Protein AF-A0A6G0R6A2-F1 (afdb_monomer_lite)

Structure (mmCIF, N/CA/C/O backbone):
data_AF-A0A6G0R6A2-F1
#
_entry.id   AF-A0A6G0R6A2-F1
#
loop_
_atom_site.group_PDB
_atom_site.id
_atom_site.type_symbol
_atom_site.label_atom_id
_atom_site.label_alt_id
_atom_site.label_comp_id
_atom_site.label_asym_id
_atom_site.label_entity_id
_atom_site.label_seq_id
_atom_site.pdbx_PDB_ins_code
_atom_site.Cartn_x
_atom_site.Cartn_y
_atom_site.Cartn_z
_atom_site.occupancy
_atom_site.B_iso_or_equiv
_atom_site.auth_seq_id
_atom_site.auth_comp_id
_atom_site.auth_asym_id
_atom_site.auth_atom_id
_atom_site.pdbx_PDB_model_num
ATOM 1 N N . MET A 1 1 ? -8.517 -2.915 12.437 1.00 87.38 1 MET A N 1
ATOM 2 C CA . MET A 1 1 ? -8.272 -4.365 12.603 1.00 87.38 1 MET A CA 1
ATOM 3 C C . MET A 1 1 ? -6.828 -4.614 12.237 1.00 87.38 1 MET A C 1
ATOM 5 O O . MET A 1 1 ? -6.366 -3.955 11.313 1.00 87.38 1 MET A O 1
ATOM 9 N N . ASP A 1 2 ? -6.135 -5.511 12.924 1.00 90.31 2 ASP A N 1
ATOM 10 C CA . ASP A 1 2 ? -4.764 -5.851 12.544 1.00 90.31 2 ASP A CA 1
ATOM 11 C C . ASP A 1 2 ? -4.805 -7.021 11.564 1.00 90.31 2 ASP A C 1
ATOM 13 O O . ASP A 1 2 ? -5.434 -8.045 11.844 1.00 90.31 2 ASP A O 1
ATOM 17 N N . LEU A 1 3 ? -4.187 -6.852 10.397 1.00 91.62 3 LEU A N 1
ATOM 18 C CA . LEU A 1 3 ? -4.133 -7.872 9.355 1.00 91.62 3 LEU A CA 1
ATOM 19 C C . LEU A 1 3 ? -2.682 -8.262 9.107 1.00 91.62 3 LEU A C 1
ATOM 21 O O . LEU A 1 3 ? -1.838 -7.403 8.846 1.00 91.62 3 LEU A O 1
ATOM 25 N N . ALA A 1 4 ? -2.414 -9.564 9.159 1.00 92.44 4 ALA A N 1
ATOM 26 C CA . ALA A 1 4 ? -1.150 -10.119 8.707 1.00 92.44 4 ALA A CA 1
ATOM 27 C C . ALA A 1 4 ? -1.146 -10.165 7.175 1.00 92.44 4 ALA A C 1
ATOM 29 O O . ALA A 1 4 ? -2.014 -10.785 6.557 1.00 92.44 4 ALA A O 1
ATOM 30 N N . VAL A 1 5 ? -0.173 -9.498 6.568 1.00 89.62 5 VAL A N 1
ATOM 31 C CA . VAL A 1 5 ? -0.000 -9.387 5.125 1.00 89.62 5 VAL A CA 1
ATOM 32 C C . VAL A 1 5 ? 1.411 -9.843 4.785 1.00 89.62 5 VAL A C 1
ATOM 34 O O . VAL A 1 5 ? 2.388 -9.356 5.352 1.00 89.62 5 VAL A O 1
ATOM 37 N N . LYS A 1 6 ? 1.507 -10.773 3.834 1.00 91.69 6 LYS A N 1
ATOM 38 C CA . LYS A 1 6 ? 2.778 -11.262 3.309 1.00 91.69 6 LYS A CA 1
ATOM 39 C C . LYS A 1 6 ? 2.876 -10.953 1.822 1.00 91.69 6 LYS A C 1
ATOM 41 O O . LYS A 1 6 ? 2.068 -11.443 1.035 1.00 91.69 6 LYS A O 1
ATOM 46 N N . LEU A 1 7 ? 3.861 -10.143 1.451 1.00 88.25 7 LEU A N 1
ATOM 47 C CA . LEU A 1 7 ? 4.112 -9.690 0.083 1.00 88.25 7 LEU A CA 1
ATOM 48 C C . LEU A 1 7 ? 5.569 -9.968 -0.253 1.00 88.25 7 LEU A C 1
ATOM 50 O O . LEU A 1 7 ? 6.446 -9.247 0.204 1.00 88.25 7 LEU A O 1
ATOM 54 N N . GLU A 1 8 ? 5.821 -11.015 -1.038 1.00 87.62 8 GLU A N 1
ATOM 55 C CA . GLU A 1 8 ? 7.180 -11.455 -1.384 1.00 87.62 8 GLU A CA 1
ATOM 56 C C . GLU A 1 8 ? 8.063 -11.638 -0.129 1.00 87.62 8 GLU A C 1
ATOM 58 O O . GLU A 1 8 ? 7.862 -12.587 0.633 1.00 87.62 8 GLU A O 1
ATOM 63 N N . GLU A 1 9 ? 9.021 -10.734 0.086 1.00 89.88 9 GLU A N 1
ATOM 64 C CA . GLU A 1 9 ? 9.972 -10.714 1.205 1.00 89.88 9 GLU A CA 1
ATOM 65 C C . GLU A 1 9 ? 9.492 -9.898 2.414 1.00 89.88 9 GLU A C 1
ATOM 67 O O . GLU A 1 9 ? 10.135 -9.912 3.464 1.00 89.88 9 GLU A O 1
ATOM 72 N N . PHE A 1 10 ? 8.354 -9.215 2.298 1.00 90.69 10 PHE A N 1
ATOM 73 C CA . PHE A 1 10 ? 7.751 -8.450 3.380 1.00 90.69 10 PHE A CA 1
ATOM 74 C C . PHE A 1 10 ? 6.742 -9.306 4.146 1.00 90.69 10 PHE A C 1
ATOM 76 O O . PHE A 1 10 ? 5.800 -9.852 3.569 1.00 90.69 10 PHE A O 1
ATOM 83 N N . ASP A 1 11 ? 6.924 -9.383 5.461 1.00 93.00 11 ASP A N 1
ATOM 84 C CA . ASP A 1 11 ? 5.955 -9.938 6.405 1.00 93.00 11 ASP A CA 1
ATOM 85 C C . ASP A 1 11 ? 5.579 -8.820 7.381 1.00 93.00 11 ASP A C 1
ATOM 87 O O . ASP A 1 11 ? 6.451 -8.170 7.970 1.00 93.00 11 ASP A O 1
ATOM 91 N N . SER A 1 12 ? 4.296 -8.477 7.456 1.00 90.00 12 SER A N 1
ATOM 92 C CA . SER A 1 12 ? 3.831 -7.292 8.177 1.00 90.00 12 SER A CA 1
ATOM 93 C C . SER A 1 12 ? 2.492 -7.557 8.837 1.00 90.00 12 SER A C 1
ATOM 95 O O . SER A 1 12 ? 1.610 -8.178 8.258 1.00 90.00 12 SER A O 1
ATOM 97 N N . THR A 1 13 ? 2.319 -7.049 10.052 1.00 93.50 13 THR A N 1
ATOM 98 C CA . THR A 1 13 ? 1.004 -6.942 10.685 1.00 93.50 13 THR A CA 1
ATOM 99 C C . THR A 1 13 ? 0.702 -5.466 10.831 1.00 93.50 13 THR A C 1
ATOM 101 O O . THR A 1 13 ? 1.395 -4.775 11.577 1.00 93.50 13 THR A O 1
ATOM 104 N N . GLU A 1 14 ? -0.293 -4.987 10.090 1.00 90.31 14 GLU A N 1
ATOM 105 C CA . GLU A 1 14 ? -0.647 -3.570 10.069 1.00 90.31 14 GLU A CA 1
ATOM 106 C C . GLU A 1 14 ? -2.112 -3.352 10.442 1.00 90.31 14 GLU A C 1
ATOM 108 O O . GLU A 1 14 ? -2.970 -4.186 10.125 1.00 90.31 14 GLU A O 1
ATOM 113 N N . PRO A 1 15 ? -2.424 -2.200 11.053 1.00 89.81 15 PRO A N 1
ATOM 114 C CA . PRO A 1 15 ? -3.796 -1.772 11.219 1.00 89.81 15 PRO A CA 1
ATOM 115 C C . PRO A 1 15 ? -4.380 -1.345 9.864 1.00 89.81 15 PRO A C 1
ATOM 117 O O . PRO A 1 15 ? -3.925 -0.381 9.249 1.00 89.81 15 PRO A O 1
ATOM 120 N N . PHE A 1 16 ? -5.442 -2.019 9.423 1.00 89.19 16 PHE A N 1
ATOM 121 C CA . PHE A 1 16 ? -6.199 -1.654 8.223 1.00 89.19 16 PHE A CA 1
ATOM 122 C C . PHE A 1 16 ? -7.603 -1.142 8.547 1.00 89.19 16 PHE A C 1
ATOM 124 O O . PHE A 1 16 ? -8.244 -1.537 9.534 1.00 89.19 16 PHE A O 1
ATOM 131 N N . LEU A 1 17 ? -8.081 -0.277 7.651 1.00 91.12 17 LEU A N 1
ATOM 132 C CA . LEU A 1 17 ? -9.476 0.132 7.543 1.00 91.12 17 LEU A CA 1
ATOM 133 C C . LEU A 1 17 ? -10.208 -0.878 6.651 1.00 91.12 17 LEU A C 1
ATOM 135 O O . LEU A 1 17 ? -9.789 -1.111 5.521 1.00 91.12 17 LEU A O 1
ATOM 139 N N . VAL A 1 18 ? -11.291 -1.475 7.158 1.00 91.50 18 VAL A N 1
ATOM 140 C CA . VAL A 1 18 ? -12.171 -2.342 6.357 1.00 91.50 18 VAL A CA 1
ATOM 141 C C . VAL A 1 18 ? -13.114 -1.450 5.569 1.00 91.50 18 VAL A C 1
ATOM 143 O O . VAL A 1 18 ? -13.874 -0.693 6.173 1.00 91.50 18 VAL A O 1
ATOM 146 N N . LEU A 1 19 ? -13.090 -1.562 4.247 1.00 92.69 19 LEU A N 1
ATOM 147 C CA . LEU A 1 19 ? -14.025 -0.892 3.351 1.00 92.69 19 LEU A CA 1
ATOM 148 C C . LEU A 1 19 ? -14.554 -1.913 2.346 1.00 92.69 19 LEU A C 1
ATOM 150 O O . LEU A 1 19 ? -13.830 -2.833 1.971 1.00 92.69 19 LEU A O 1
ATOM 154 N N . ASP A 1 20 ? -15.803 -1.741 1.921 1.00 92.94 20 ASP A N 1
ATOM 155 C CA . ASP A 1 20 ? -16.349 -2.511 0.806 1.00 92.94 20 ASP A CA 1
ATOM 156 C C . ASP A 1 20 ? -15.749 -1.971 -0.497 1.00 92.94 20 ASP A C 1
ATOM 158 O O . ASP A 1 20 ? -15.861 -0.778 -0.801 1.00 92.94 20 ASP A O 1
ATOM 162 N N . MET A 1 21 ? -15.013 -2.821 -1.205 1.00 93.81 21 MET A N 1
ATOM 163 C CA . MET A 1 21 ? -14.205 -2.447 -2.357 1.00 93.81 21 MET A CA 1
ATOM 164 C C . MET A 1 21 ? -14.414 -3.445 -3.492 1.00 93.81 21 MET A C 1
ATOM 166 O O . MET A 1 21 ? -14.129 -4.625 -3.341 1.00 93.81 21 MET A O 1
ATOM 170 N N . ASP A 1 22 ? -14.834 -2.956 -4.662 1.00 91.00 22 ASP A N 1
ATOM 171 C CA . ASP A 1 22 ? -15.206 -3.840 -5.776 1.00 91.00 22 ASP A CA 1
ATOM 172 C C . ASP A 1 22 ? -14.010 -4.543 -6.436 1.00 91.00 22 ASP A C 1
ATOM 174 O O . ASP A 1 22 ? -14.082 -5.706 -6.819 1.00 91.00 22 ASP A O 1
ATOM 178 N N . LYS A 1 23 ? -12.916 -3.807 -6.658 1.00 94.00 23 LYS A N 1
ATOM 179 C CA . LYS A 1 23 ? -11.842 -4.222 -7.583 1.00 94.00 23 LYS A CA 1
ATOM 180 C C . LYS A 1 23 ? -10.517 -4.586 -6.924 1.00 94.00 23 LYS A C 1
ATOM 182 O O . LYS A 1 23 ? -9.627 -5.076 -7.613 1.00 94.00 23 LYS A O 1
ATOM 187 N N . TYR A 1 24 ? -10.344 -4.262 -5.648 1.00 91.50 24 TYR A N 1
ATOM 188 C CA . TYR A 1 24 ? -9.088 -4.482 -4.940 1.00 91.50 24 TYR A CA 1
ATOM 189 C C . TYR A 1 24 ? -9.373 -5.076 -3.574 1.00 91.50 24 TYR A C 1
ATOM 191 O O . TYR A 1 24 ? -10.209 -4.552 -2.845 1.00 91.50 24 TYR A O 1
ATOM 199 N N . ASP A 1 25 ? -8.597 -6.092 -3.218 1.00 89.50 25 ASP A N 1
ATOM 200 C CA . ASP A 1 25 ? -8.684 -6.741 -1.912 1.00 89.50 25 ASP A CA 1
ATOM 201 C C . ASP A 1 25 ? -7.932 -5.953 -0.824 1.00 89.50 25 ASP A C 1
ATOM 203 O O . ASP A 1 25 ? -8.259 -6.038 0.358 1.00 89.50 25 ASP A O 1
ATOM 207 N N . LEU A 1 26 ? -6.904 -5.185 -1.214 1.00 90.38 26 LEU A N 1
ATOM 208 C CA . LEU A 1 26 ? -6.039 -4.444 -0.297 1.00 90.38 26 LEU A CA 1
ATOM 209 C C . LEU A 1 26 ? -5.424 -3.211 -0.969 1.00 90.38 26 LEU A C 1
ATOM 211 O O . LEU A 1 26 ? -4.953 -3.279 -2.105 1.00 90.38 26 LEU A O 1
ATOM 215 N N . ILE A 1 27 ? -5.358 -2.096 -0.238 1.00 91.75 27 ILE A N 1
ATOM 216 C CA . ILE A 1 27 ? -4.563 -0.920 -0.615 1.00 91.75 27 ILE A CA 1
ATOM 217 C C . ILE A 1 27 ? -3.486 -0.703 0.443 1.00 91.75 27 ILE A C 1
ATOM 219 O O . ILE A 1 27 ? -3.786 -0.466 1.613 1.00 91.75 27 ILE A O 1
ATOM 223 N N . LEU A 1 28 ? -2.227 -0.727 0.010 1.00 92.38 28 LEU A N 1
ATOM 224 C CA . LEU A 1 28 ? -1.094 -0.329 0.837 1.00 92.38 28 LEU A CA 1
ATOM 225 C C . LEU A 1 28 ? -0.936 1.187 0.753 1.00 92.38 28 LEU A C 1
ATOM 227 O O . LEU A 1 28 ? -0.661 1.742 -0.311 1.00 92.38 28 LEU A O 1
ATOM 231 N N . GLY A 1 29 ? -1.163 1.854 1.880 1.00 93.19 29 GLY A N 1
ATOM 232 C CA . GLY A 1 29 ? -0.996 3.297 1.992 1.00 93.19 29 GLY A CA 1
ATOM 233 C C . GLY A 1 29 ? 0.448 3.712 2.265 1.00 93.19 29 GLY A C 1
ATOM 234 O O . GLY A 1 29 ? 1.344 2.884 2.434 1.00 93.19 29 GLY A O 1
ATOM 235 N N . MET A 1 30 ? 0.638 5.025 2.398 1.00 95.69 30 MET A N 1
ATOM 236 C CA . MET A 1 30 ? 1.923 5.621 2.772 1.00 95.69 30 MET A CA 1
ATOM 237 C C . MET A 1 30 ? 2.545 5.026 4.045 1.00 95.69 30 MET A C 1
ATOM 239 O O . MET A 1 30 ? 3.733 4.737 3.989 1.00 95.69 30 MET A O 1
ATOM 243 N N . PRO A 1 31 ? 1.806 4.742 5.141 1.00 92.50 31 PRO A N 1
ATOM 244 C CA . PRO A 1 31 ? 2.425 4.196 6.352 1.00 92.50 31 PRO A CA 1
ATOM 245 C C . PRO A 1 31 ? 3.179 2.879 6.126 1.00 92.50 31 PRO A C 1
ATOM 247 O O . PRO A 1 31 ? 4.272 2.696 6.653 1.00 92.50 31 PRO A O 1
ATOM 250 N N . TRP A 1 32 ? 2.631 1.975 5.305 1.00 93.56 32 TRP A N 1
ATOM 251 C CA . TRP A 1 32 ? 3.313 0.722 4.978 1.00 93.56 32 TRP A CA 1
ATOM 252 C C . TRP A 1 32 ? 4.539 0.974 4.088 1.00 93.56 32 TRP A C 1
ATOM 254 O O . TRP A 1 32 ? 5.604 0.407 4.322 1.00 93.56 32 TRP A O 1
ATOM 264 N N . LEU A 1 33 ? 4.414 1.874 3.106 1.00 93.88 33 LEU A N 1
ATOM 265 C CA . LEU A 1 33 ? 5.518 2.249 2.216 1.00 93.88 33 LEU A CA 1
ATOM 266 C C . LEU A 1 33 ? 6.673 2.925 2.967 1.00 93.88 33 LEU A C 1
ATOM 268 O O . LEU A 1 33 ? 7.827 2.634 2.682 1.00 93.88 33 LEU A O 1
ATOM 272 N N . GLU A 1 34 ? 6.378 3.792 3.932 1.00 94.06 34 GLU A N 1
ATOM 273 C CA . GLU A 1 34 ? 7.375 4.464 4.774 1.00 94.06 34 GLU A CA 1
ATOM 274 C C . GLU A 1 34 ? 8.057 3.490 5.737 1.00 94.06 34 GLU A C 1
ATOM 276 O O . GLU A 1 34 ? 9.253 3.594 5.977 1.00 94.06 34 GLU A O 1
ATOM 281 N N . LYS A 1 35 ? 7.315 2.517 6.275 1.00 92.88 35 LYS A N 1
ATOM 282 C CA . LYS A 1 35 ? 7.862 1.518 7.199 1.00 92.88 35 LYS A CA 1
ATOM 283 C C . LYS A 1 35 ? 8.823 0.546 6.518 1.00 92.88 35 LYS A C 1
ATOM 285 O O . LYS A 1 35 ? 9.818 0.151 7.121 1.00 92.88 35 LYS A O 1
ATOM 290 N N . HIS A 1 36 ? 8.488 0.115 5.305 1.00 93.44 36 HIS A N 1
ATOM 291 C CA . HIS A 1 36 ? 9.223 -0.937 4.603 1.00 93.44 36 HIS A CA 1
ATOM 292 C C . HIS A 1 36 ? 10.174 -0.415 3.525 1.00 93.44 36 HIS A C 1
ATOM 294 O O . HIS A 1 36 ? 10.998 -1.188 3.044 1.00 93.44 36 HIS A O 1
ATOM 300 N N . GLU A 1 37 ? 10.048 0.862 3.150 1.00 94.44 37 GLU A N 1
ATOM 301 C CA . GLU A 1 37 ? 10.834 1.547 2.116 1.00 94.44 37 GLU A CA 1
ATOM 302 C C . GLU A 1 37 ? 11.120 0.672 0.877 1.00 94.44 37 GLU A C 1
ATOM 304 O O . GLU A 1 37 ? 12.274 0.545 0.450 1.00 94.44 37 GLU A O 1
ATOM 309 N N . PRO A 1 38 ? 10.095 0.029 0.278 1.00 94.50 38 PRO A N 1
ATOM 310 C CA . PRO A 1 38 ? 10.321 -0.928 -0.791 1.00 94.50 38 PRO A CA 1
ATOM 311 C C . PRO A 1 38 ? 10.885 -0.234 -2.031 1.00 94.50 38 PRO A C 1
ATOM 3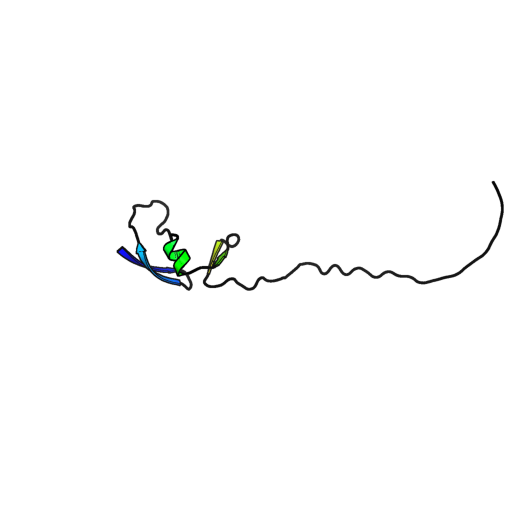13 O O . PRO A 1 38 ? 10.501 0.883 -2.395 1.00 94.50 38 PRO A O 1
ATOM 316 N N . TRP A 1 39 ? 11.742 -0.939 -2.761 1.00 94.44 39 TRP A N 1
ATOM 317 C CA . TRP A 1 39 ? 12.080 -0.526 -4.112 1.00 94.44 39 TRP A CA 1
ATOM 318 C C . TRP A 1 39 ? 10.891 -0.796 -5.042 1.00 94.44 39 TRP A C 1
ATOM 320 O O . TRP A 1 39 ? 10.357 -1.901 -5.059 1.00 94.44 39 TRP A O 1
ATOM 330 N N . ILE A 1 40 ? 10.493 0.207 -5.832 1.00 93.38 40 ILE A N 1
ATOM 331 C CA . ILE A 1 40 ? 9.376 0.103 -6.780 1.00 93.38 40 ILE A CA 1
ATOM 332 C C . ILE A 1 40 ? 9.907 0.173 -8.214 1.00 93.38 40 ILE A C 1
ATOM 334 O O . ILE A 1 40 ? 10.432 1.204 -8.654 1.00 93.38 40 ILE A O 1
ATOM 338 N N . ASP A 1 41 ? 9.714 -0.906 -8.974 1.00 92.44 41 ASP A N 1
ATOM 339 C CA . ASP A 1 41 ? 9.907 -0.916 -10.418 1.00 92.44 41 ASP A CA 1
ATOM 340 C C . ASP A 1 41 ? 8.649 -0.442 -11.144 1.00 92.44 41 ASP A C 1
ATOM 342 O O . ASP A 1 41 ? 7.726 -1.206 -11.441 1.00 92.44 41 ASP A O 1
ATOM 346 N N . TRP A 1 42 ? 8.631 0.829 -11.531 1.00 95.00 42 TRP A N 1
ATOM 347 C CA . TRP A 1 42 ? 7.524 1.367 -12.317 1.00 95.00 42 TRP A CA 1
ATOM 348 C C . TRP A 1 42 ? 7.391 0.746 -13.713 1.00 95.00 42 TRP A C 1
ATOM 350 O O . TRP A 1 42 ? 6.275 0.714 -14.248 1.00 95.00 42 TRP A O 1
ATOM 360 N N . ARG A 1 43 ? 8.498 0.288 -14.317 1.00 92.88 43 ARG A N 1
ATOM 361 C CA . ARG A 1 43 ? 8.516 -0.286 -15.673 1.00 92.88 43 ARG A CA 1
ATOM 362 C C . ARG A 1 43 ? 8.221 -1.779 -15.639 1.00 92.88 43 ARG A C 1
ATOM 364 O O . ARG A 1 43 ? 7.385 -2.229 -16.414 1.00 92.88 43 ARG A O 1
ATOM 371 N N . GLY A 1 44 ? 8.879 -2.507 -14.743 1.00 92.19 44 GLY A N 1
ATOM 372 C CA . GLY A 1 44 ? 8.682 -3.940 -14.524 1.00 92.19 44 GLY A CA 1
ATOM 373 C C . GLY A 1 44 ? 7.421 -4.290 -13.733 1.00 92.19 44 GLY A C 1
ATOM 374 O O . GLY A 1 44 ? 7.044 -5.454 -13.724 1.00 92.19 44 GLY A O 1
ATOM 375 N N . LYS A 1 45 ? 6.748 -3.300 -13.121 1.00 92.19 45 LYS A N 1
ATOM 376 C CA . LYS A 1 45 ? 5.551 -3.484 -12.276 1.00 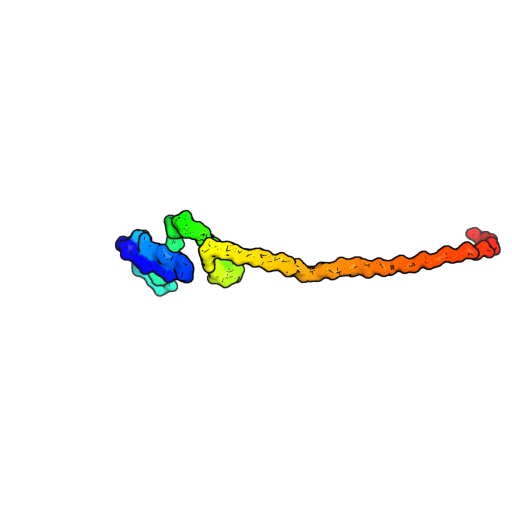92.19 45 LYS A CA 1
ATOM 377 C C . LYS A 1 45 ? 5.798 -4.440 -11.107 1.00 92.19 45 LYS A C 1
ATOM 379 O O . LYS A 1 45 ? 4.937 -5.245 -10.772 1.00 92.19 45 LYS A O 1
ATOM 384 N N . ALA A 1 46 ? 6.971 -4.315 -10.497 1.00 90.56 46 ALA A N 1
ATOM 385 C CA . ALA A 1 46 ? 7.407 -5.126 -9.370 1.00 90.56 46 ALA A CA 1
ATOM 386 C C . ALA A 1 46 ? 7.730 -4.241 -8.163 1.00 90.56 46 ALA A C 1
ATOM 388 O O . ALA A 1 46 ? 8.027 -3.051 -8.310 1.00 90.56 46 ALA A O 1
ATOM 389 N N . ILE A 1 47 ? 7.689 -4.840 -6.982 1.00 92.56 47 ILE A N 1
ATOM 390 C CA . ILE A 1 47 ? 8.246 -4.276 -5.755 1.00 92.56 47 ILE A CA 1
ATOM 391 C C . ILE A 1 47 ? 9.333 -5.225 -5.243 1.00 92.56 47 ILE A C 1
ATOM 393 O O . ILE A 1 47 ? 9.521 -6.299 -5.800 1.00 92.56 47 ILE A O 1
ATOM 397 N N . GLY A 1 48 ? 10.112 -4.811 -4.252 1.00 92.69 48 GLY A N 1
ATOM 398 C CA . GLY A 1 48 ? 11.090 -5.697 -3.629 1.00 92.69 48 GLY A CA 1
ATOM 399 C C . GLY A 1 48 ? 11.856 -5.015 -2.508 1.00 92.69 48 GLY A C 1
ATOM 400 O O . GLY A 1 48 ? 11.859 -3.786 -2.399 1.00 92.69 48 GLY A O 1
ATOM 401 N N . ALA A 1 49 ? 12.532 -5.810 -1.680 1.00 91.50 49 ALA A N 1
ATOM 402 C CA . ALA A 1 49 ? 13.297 -5.302 -0.541 1.00 91.50 49 ALA A CA 1
ATOM 403 C C . ALA A 1 49 ? 14.540 -4.498 -0.957 1.00 91.50 49 ALA A C 1
ATOM 405 O O . ALA A 1 49 ? 15.031 -3.662 -0.204 1.00 91.50 49 ALA A O 1
ATOM 406 N N . SER A 1 50 ? 15.072 -4.737 -2.159 1.00 86.44 50 SER A N 1
ATOM 407 C CA . SER A 1 50 ? 16.246 -4.021 -2.654 1.00 86.44 50 SER A CA 1
ATOM 408 C C . SER A 1 50 ? 16.218 -3.834 -4.165 1.00 86.44 50 SER A C 1
ATOM 410 O O . SER A 1 50 ? 15.642 -4.629 -4.908 1.00 86.44 50 SER A O 1
ATOM 412 N N . ARG A 1 51 ? 16.863 -2.760 -4.637 1.00 83.88 51 ARG A N 1
ATOM 413 C CA . ARG A 1 51 ? 17.008 -2.507 -6.071 1.00 83.88 51 ARG A CA 1
ATOM 414 C C . ARG A 1 51 ? 17.985 -3.524 -6.675 1.00 83.88 51 ARG A C 1
ATOM 416 O O . ARG A 1 51 ? 19.140 -3.548 -6.241 1.00 83.88 51 ARG A O 1
ATOM 423 N N . PRO A 1 52 ? 17.600 -4.270 -7.726 1.00 79.62 52 PRO A N 1
ATOM 424 C CA . PRO A 1 52 ? 18.538 -5.133 -8.423 1.00 79.62 52 PRO A CA 1
ATOM 425 C C . PRO A 1 52 ? 19.717 -4.318 -8.984 1.00 79.62 52 PRO A C 1
ATOM 427 O O . PRO A 1 52 ? 19.544 -3.141 -9.341 1.00 79.62 52 PRO A O 1
ATOM 430 N N . PRO A 1 53 ? 20.920 -4.910 -9.106 1.00 79.19 53 PRO A N 1
ATOM 431 C CA . PRO A 1 53 ? 22.048 -4.248 -9.745 1.00 79.19 53 PRO A CA 1
ATOM 432 C C . PRO A 1 53 ? 21.623 -3.739 -11.122 1.00 79.19 53 PRO A C 1
ATOM 434 O O . PRO A 1 53 ? 21.094 -4.500 -11.936 1.00 79.19 53 PRO A O 1
ATOM 437 N N . ARG A 1 54 ? 21.833 -2.445 -11.396 1.00 71.62 54 ARG A N 1
ATOM 438 C CA . ARG A 1 54 ? 21.648 -1.939 -12.759 1.00 71.62 54 ARG A CA 1
ATOM 439 C C . ARG A 1 54 ? 22.614 -2.718 -13.642 1.00 71.62 54 ARG A C 1
ATOM 441 O O . ARG A 1 54 ? 23.822 -2.633 -13.456 1.00 71.62 54 ARG A O 1
ATOM 448 N N . SER A 1 55 ? 22.087 -3.507 -14.572 1.00 66.56 55 SER A N 1
ATOM 449 C CA . SER A 1 55 ? 22.934 -4.108 -15.589 1.00 66.56 55 SER A CA 1
ATOM 450 C C . SER A 1 55 ? 23.353 -2.990 -16.544 1.00 66.56 55 SER A C 1
ATOM 452 O O . SER A 1 55 ? 22.572 -2.587 -17.404 1.00 66.56 55 SER A O 1
ATOM 454 N N . ASP A 1 56 ? 24.573 -2.475 -16.377 1.00 59.03 56 ASP A N 1
ATOM 455 C CA . ASP A 1 56 ? 25.224 -1.498 -17.265 1.00 59.03 56 ASP A CA 1
ATOM 456 C C . ASP A 1 56 ? 25.629 -2.137 -18.606 1.00 59.03 56 ASP A C 1
ATOM 458 O O . ASP A 1 56 ? 26.730 -1.940 -19.122 1.00 59.03 56 ASP A O 1
ATOM 462 N N . ARG A 1 57 ? 24.740 -2.917 -19.230 1.00 60.25 57 ARG A N 1
ATOM 463 C CA . ARG A 1 57 ? 24.905 -3.265 -20.643 1.00 60.25 57 ARG A CA 1
ATOM 464 C C . ARG A 1 57 ? 24.528 -2.055 -21.489 1.00 60.25 57 ARG A C 1
ATOM 466 O O . ARG A 1 57 ? 23.482 -2.017 -22.130 1.00 60.25 57 ARG A O 1
ATOM 473 N N . ALA A 1 58 ? 25.423 -1.070 -21.499 1.00 57.28 58 ALA A N 1
ATOM 474 C CA . ALA A 1 58 ? 25.555 -0.151 -22.611 1.00 57.28 58 ALA A CA 1
ATOM 475 C C . ALA A 1 58 ? 25.870 -0.991 -23.857 1.00 57.28 58 ALA A C 1
ATOM 477 O O . ALA A 1 58 ? 26.954 -1.554 -24.012 1.00 57.28 58 ALA A O 1
ATOM 478 N N . LEU A 1 59 ? 24.865 -1.149 -24.710 1.00 58.47 59 LEU A N 1
ATOM 479 C CA . LEU A 1 59 ? 25.014 -1.746 -26.023 1.00 58.47 59 LEU A CA 1
ATOM 480 C C . LEU A 1 59 ? 25.916 -0.831 -26.868 1.00 58.47 59 LEU A C 1
ATOM 482 O O . LEU A 1 59 ? 25.585 0.333 -27.078 1.00 58.47 59 LEU A O 1
ATOM 486 N N . GLY A 1 60 ? 27.019 -1.382 -27.376 1.00 45.84 60 GLY A N 1
ATOM 487 C CA . GLY A 1 60 ? 27.776 -0.821 -28.494 1.00 45.84 60 GLY A CA 1
ATOM 488 C C . GLY A 1 60 ? 29.010 -0.010 -28.108 1.00 45.84 60 GLY A C 1
ATOM 489 O O . GLY A 1 60 ? 29.012 1.214 -28.207 1.00 45.84 60 GLY A O 1
ATOM 490 N N . SER A 1 61 ? 30.115 -0.689 -27.788 1.00 53.84 61 SER A N 1
ATOM 491 C CA . SER A 1 61 ? 31.439 -0.103 -28.000 1.00 53.84 61 SER A CA 1
ATOM 492 C C . SER A 1 61 ? 31.604 0.161 -29.501 1.00 53.84 61 SER A C 1
ATOM 494 O O . SER A 1 61 ? 31.937 -0.743 -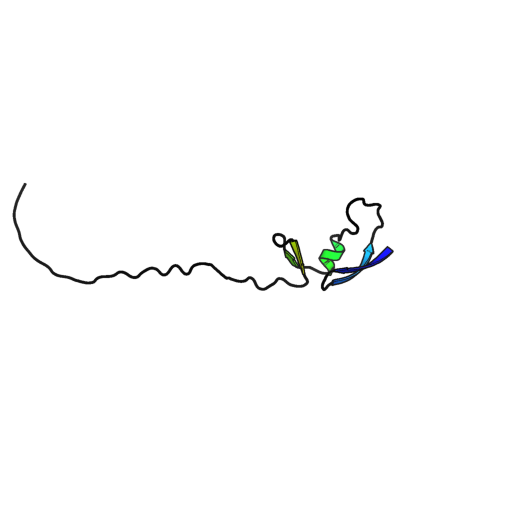30.269 1.00 53.84 61 SER A O 1
ATOM 496 N N . HIS A 1 62 ? 31.325 1.382 -29.947 1.00 55.09 62 HIS A N 1
ATOM 497 C CA . HIS A 1 62 ? 31.687 1.798 -31.293 1.00 55.09 62 HIS A CA 1
ATOM 498 C C . HIS A 1 62 ? 33.213 1.937 -31.320 1.00 55.09 62 HIS A C 1
ATOM 500 O O . HIS A 1 62 ? 33.771 2.901 -30.802 1.00 55.09 62 HIS A O 1
ATOM 506 N N . VAL A 1 63 ? 33.902 0.936 -31.869 1.00 59.62 63 VAL A N 1
ATOM 507 C CA . VAL A 1 63 ? 35.327 1.033 -32.200 1.00 59.62 63 VAL A CA 1
ATOM 508 C C . VAL A 1 63 ? 35.452 2.099 -33.294 1.00 59.62 63 VAL A C 1
ATOM 510 O O . VAL A 1 63 ? 34.843 1.931 -34.354 1.00 59.62 63 VAL A O 1
ATOM 513 N N . PRO A 1 64 ? 36.203 3.198 -33.106 1.00 47.94 64 PRO A N 1
ATOM 514 C CA . PRO A 1 64 ? 36.583 4.026 -34.233 1.00 47.94 64 PRO A CA 1
ATOM 515 C C . PRO A 1 64 ? 37.636 3.242 -35.015 1.00 47.94 64 PRO A C 1
ATOM 517 O O . PRO A 1 64 ? 38.725 2.965 -34.509 1.00 47.94 64 PRO A O 1
ATOM 520 N N . ALA A 1 65 ? 37.298 2.839 -36.238 1.00 44.62 65 ALA A N 1
ATOM 521 C CA . ALA A 1 65 ? 38.254 2.247 -37.158 1.00 44.62 65 ALA A CA 1
ATOM 522 C C . ALA A 1 65 ? 39.372 3.267 -37.437 1.00 44.62 65 ALA A C 1
ATOM 524 O O . ALA A 1 65 ? 39.170 4.268 -38.123 1.00 44.62 65 ALA A O 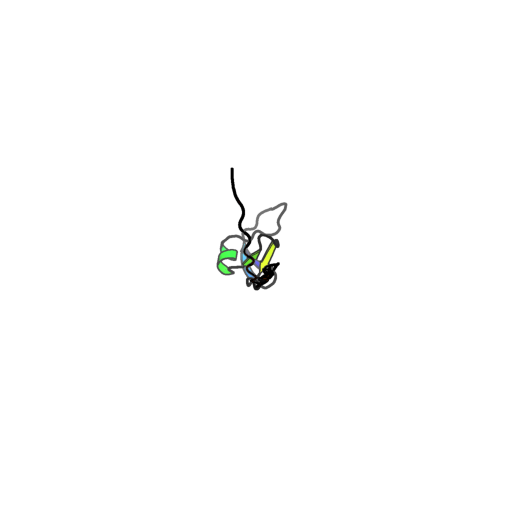1
ATOM 525 N N . SER A 1 66 ? 40.549 3.017 -36.862 1.00 53.19 66 SER A N 1
ATOM 526 C CA . SER A 1 66 ? 41.790 3.711 -37.192 1.00 53.19 66 SER A CA 1
ATOM 527 C C . SER A 1 66 ? 42.182 3.346 -38.623 1.00 53.19 66 SER A C 1
ATOM 529 O O . SER A 1 66 ? 42.573 2.214 -38.898 1.00 53.19 66 SER A O 1
ATOM 531 N N . GLY A 1 67 ? 42.034 4.297 -39.543 1.00 44.78 67 GLY A N 1
ATOM 532 C CA . GLY A 1 67 ? 42.449 4.176 -40.937 1.00 44.78 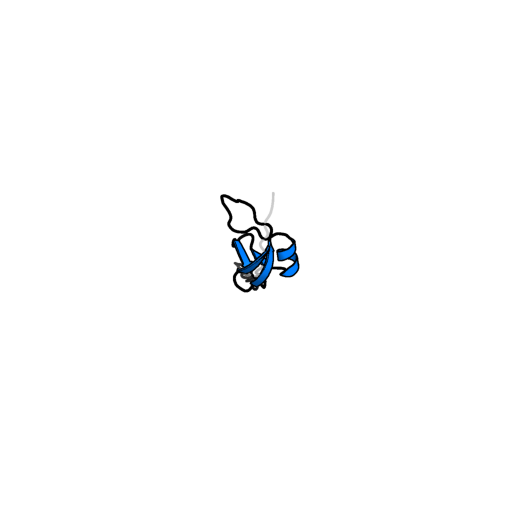67 GLY A CA 1
ATOM 533 C C . GLY A 1 67 ? 43.411 5.296 -41.304 1.00 44.78 67 GLY A C 1
ATOM 534 O O . GLY A 1 67 ? 43.034 6.225 -42.008 1.00 44.78 67 GLY A O 1
ATOM 535 N N . ALA A 1 68 ? 44.651 5.227 -40.823 1.00 51.41 68 ALA A N 1
ATOM 536 C CA . ALA A 1 68 ? 45.741 6.008 -41.397 1.00 51.41 68 ALA A CA 1
ATOM 537 C C . ALA A 1 68 ? 46.401 5.203 -42.526 1.00 51.41 68 ALA A C 1
ATOM 539 O O . ALA A 1 68 ? 46.751 4.042 -42.313 1.00 51.41 68 ALA A O 1
ATOM 540 N N . PRO A 1 69 ? 46.695 5.828 -43.675 1.00 43.41 69 PRO A N 1
ATOM 541 C CA . PRO A 1 69 ? 47.865 5.440 -44.437 1.00 43.41 69 PRO A CA 1
ATOM 542 C C . PRO A 1 69 ? 48.847 6.610 -44.498 1.00 43.41 69 PRO A C 1
ATOM 544 O O . PRO A 1 69 ? 48.591 7.654 -45.095 1.00 43.41 69 PRO A O 1
ATOM 547 N N . ALA A 1 70 ? 50.018 6.407 -43.901 1.00 44.66 70 ALA A N 1
ATOM 548 C CA . ALA A 1 70 ? 51.192 7.201 -44.208 1.00 44.66 70 ALA A CA 1
ATOM 549 C C . ALA A 1 70 ? 51.750 6.750 -45.566 1.00 44.66 70 ALA A C 1
ATOM 551 O O . ALA A 1 70 ? 52.188 5.607 -45.697 1.00 44.66 70 ALA A O 1
ATOM 552 N N . ARG A 1 71 ? 51.814 7.649 -46.556 1.00 45.28 71 ARG A N 1
ATOM 553 C CA . ARG A 1 71 ? 52.935 7.640 -47.507 1.00 45.28 71 ARG A CA 1
ATOM 554 C C . ARG A 1 71 ? 53.124 8.983 -48.198 1.00 45.28 71 ARG A C 1
ATOM 556 O O . ARG A 1 71 ? 52.286 9.442 -48.963 1.00 45.28 71 ARG A O 1
ATOM 563 N N . ALA A 1 72 ? 54.281 9.576 -47.929 1.00 46.19 72 ALA A N 1
ATOM 564 C CA . ALA A 1 72 ? 54.847 10.669 -48.694 1.00 46.19 72 ALA A CA 1
ATOM 565 C C . ALA A 1 72 ? 55.412 10.154 -50.029 1.00 46.19 72 ALA A C 1
ATOM 567 O O . ALA A 1 72 ? 56.086 9.125 -50.055 1.00 46.19 72 ALA A O 1
ATOM 568 N N . ALA A 1 73 ? 55.217 10.917 -51.104 1.00 43.31 73 ALA A N 1
ATOM 569 C CA . ALA A 1 73 ? 56.189 11.057 -52.187 1.00 43.31 73 ALA A CA 1
ATOM 570 C C . ALA A 1 73 ? 55.916 12.370 -52.936 1.00 43.31 73 ALA A C 1
ATOM 572 O O . ALA A 1 73 ? 54.865 12.554 -53.543 1.00 43.31 73 ALA A O 1
ATOM 573 N N . ARG A 1 74 ? 56.874 13.300 -52.861 1.00 44.41 74 ARG A N 1
ATOM 574 C CA . ARG A 1 74 ? 56.936 14.495 -53.710 1.00 44.41 74 ARG A CA 1
ATOM 575 C C . ARG A 1 74 ? 57.196 14.073 -55.159 1.00 44.41 74 ARG A C 1
ATOM 577 O O . ARG A 1 74 ? 58.119 13.301 -55.396 1.00 44.41 74 ARG A O 1
ATOM 584 N N . ALA A 1 75 ? 56.501 14.690 -56.109 1.00 41.59 75 ALA A N 1
ATOM 585 C CA . ALA A 1 75 ? 56.988 14.853 -57.475 1.00 41.59 75 ALA A CA 1
ATOM 586 C C . ALA A 1 75 ? 56.658 16.272 -57.958 1.00 41.59 75 ALA A C 1
ATOM 588 O O . ALA A 1 75 ? 55.514 16.713 -57.950 1.00 41.59 75 ALA A O 1
ATOM 589 N N . HIS A 1 76 ? 57.718 16.990 -58.309 1.00 49.34 76 HIS A N 1
ATOM 590 C CA . HIS A 1 76 ? 57.730 18.294 -58.957 1.00 49.34 76 HIS A CA 1
ATOM 591 C C . HIS A 1 76 ? 57.422 18.093 -60.443 1.00 49.34 76 HIS A C 1
ATOM 593 O O . HIS A 1 76 ? 58.182 17.360 -61.065 1.00 49.34 76 HIS A O 1
ATOM 599 N N . GLN A 1 77 ? 56.435 18.789 -61.019 1.00 46.62 77 GLN A N 1
ATOM 600 C CA . GLN A 1 77 ? 56.523 19.326 -62.387 1.00 46.62 77 GLN A CA 1
ATOM 601 C C . GLN A 1 77 ? 55.763 20.661 -62.468 1.00 46.62 77 GLN A C 1
ATOM 603 O O . GLN A 1 77 ? 54.588 20.758 -62.129 1.00 46.62 77 GLN A O 1
ATOM 608 N N . ARG A 1 78 ? 56.499 21.701 -62.876 1.00 44.53 78 ARG A N 1
ATOM 609 C CA . ARG A 1 78 ? 56.005 23.009 -63.335 1.00 44.53 78 ARG A CA 1
ATOM 610 C C . ARG A 1 78 ? 55.223 22.829 -64.643 1.00 44.53 78 ARG A C 1
ATOM 612 O O . ARG A 1 78 ? 55.671 22.024 -65.449 1.00 44.53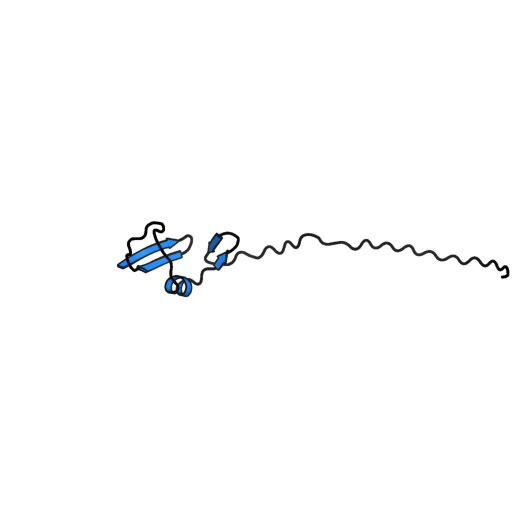 78 ARG A O 1
ATOM 619 N N . LEU A 1 79 ? 54.201 23.662 -64.889 1.00 44.06 79 LEU A N 1
ATOM 620 C CA . LEU A 1 79 ? 54.002 24.454 -66.127 1.00 44.06 79 LEU A CA 1
ATOM 621 C C . LEU A 1 79 ? 52.696 25.295 -66.071 1.00 44.06 79 LEU A C 1
ATOM 623 O O . LEU A 1 79 ? 51.602 24.758 -66.013 1.00 44.06 79 LEU A O 1
ATOM 627 N N . THR A 1 80 ? 52.887 26.624 -66.048 1.00 53.31 80 THR A N 1
ATOM 628 C CA . THR A 1 80 ? 52.220 27.718 -66.808 1.00 53.31 80 THR A CA 1
ATOM 629 C C . THR A 1 80 ? 50.686 27.861 -66.947 1.00 53.31 80 THR A C 1
ATOM 631 O O . THR A 1 80 ? 50.043 27.033 -67.573 1.00 53.31 80 THR A O 1
ATOM 634 N N . SER A 1 81 ? 50.219 29.062 -66.543 1.00 44.94 81 SER A N 1
ATOM 635 C CA . SER A 1 81 ? 49.273 30.015 -67.191 1.00 44.94 81 SER A CA 1
ATOM 636 C C . SER A 1 81 ? 47.847 29.581 -67.573 1.00 44.94 81 SER A C 1
ATOM 638 O O . SER A 1 81 ? 47.677 28.809 -68.510 1.00 44.94 81 SER A O 1
ATOM 640 N N . PHE A 1 82 ? 46.827 30.217 -66.980 1.00 51.94 82 PHE A N 1
ATOM 641 C CA . PHE A 1 82 ? 46.167 31.451 -67.462 1.00 51.94 82 PHE A CA 1
ATOM 642 C C . PHE A 1 82 ? 45.527 32.190 -66.280 1.00 51.94 82 PHE A C 1
ATOM 644 O O . PHE A 1 82 ? 45.159 31.501 -65.302 1.00 51.94 82 PHE A O 1
#

Secondary structure (DSSP, 8-state):
-EEEEEETTEEEEEE------SS-S----HHHHHHH--EEETTTTEEESSPPP-----------------------------

pLDDT: mean 76.93, std 20.01, range [41.59, 95.69]

Foldseek 3Di:
DWDFDDDPPDTDTDDDDDDDDDPDPDDDDPVNCVVQVWDADPPVRDTHSDDDPPPPPPDDPDDDPDDDDDDDDDDDDDDDDD

Sequence (82 aa):
MDLAVKLEEFDSTEPFLVLDMDKYDLILGMPWLEKHEPWIDWRGKAIGASRPPRSDRALGSHVPASGAPARAARAHQRLTSF

Organism: NCBI:txid53985

InterPro domains:
  IPR021109 Aspartic peptidase domain superfamily [G3DSA:2.40.70.10] (1-51)

Radius of gyration: 33.24 Å; chains: 1; bounding box: 74×43×80 Å